Protein AF-A0A7S0LJZ8-F1 (afdb_monomer_lite)

Organism: NCBI:txid221442

Structure (mmCIF, N/CA/C/O backbone):
data_AF-A0A7S0LJZ8-F1
#
_entry.id   AF-A0A7S0LJZ8-F1
#
loop_
_atom_site.group_PDB
_atom_site.id
_atom_site.type_symbol
_atom_site.label_atom_id
_atom_site.label_alt_id
_atom_site.label_comp_id
_atom_site.label_asym_id
_atom_site.label_entity_id
_atom_site.label_seq_id
_atom_site.pdbx_PDB_ins_code
_atom_site.Cartn_x
_atom_site.Cartn_y
_atom_site.Cartn_z
_atom_site.occupancy
_atom_site.B_iso_or_equiv
_atom_site.auth_seq_id
_atom_site.auth_comp_id
_atom_site.auth_asym_id
_atom_site.auth_atom_id
_atom_site.pdbx_PDB_model_num
ATOM 1 N N . TRP A 1 1 ? -7.133 2.078 17.926 1.00 77.56 1 TRP A N 1
ATOM 2 C CA . TRP A 1 1 ? -5.733 1.772 17.576 1.00 77.56 1 TRP A CA 1
ATOM 3 C C . TRP A 1 1 ? -4.779 2.933 17.850 1.00 77.56 1 TRP A C 1
ATOM 5 O O . TRP A 1 1 ? -4.958 4.053 17.357 1.00 77.56 1 TRP A O 1
ATOM 15 N N . THR A 1 2 ? -3.745 2.650 18.635 1.00 93.62 2 THR A N 1
ATOM 16 C CA . THR A 1 2 ? -2.504 3.423 18.773 1.00 93.62 2 THR A CA 1
ATOM 17 C C . THR A 1 2 ? -1.613 3.258 17.534 1.00 93.62 2 THR A C 1
ATOM 19 O O . THR A 1 2 ? -1.858 2.404 16.684 1.00 93.62 2 THR A O 1
ATOM 22 N N . ILE A 1 3 ? -0.564 4.081 17.399 1.00 93.81 3 ILE A N 1
ATOM 23 C CA . ILE A 1 3 ? 0.386 3.974 16.273 1.00 93.81 3 ILE A CA 1
ATOM 24 C C . ILE A 1 3 ? 1.083 2.606 16.267 1.00 93.81 3 ILE A C 1
ATOM 26 O O . ILE A 1 3 ? 1.281 2.034 15.197 1.00 93.81 3 ILE A O 1
ATOM 30 N N . SER A 1 4 ? 1.440 2.084 17.441 1.00 93.44 4 SER A N 1
ATOM 31 C CA . SER A 1 4 ? 2.123 0.795 17.581 1.00 93.44 4 SER A CA 1
ATOM 32 C C . SER A 1 4 ? 1.240 -0.365 17.124 1.00 93.44 4 SER A C 1
ATOM 34 O O . SER A 1 4 ? 1.685 -1.176 16.318 1.00 93.44 4 SER A O 1
ATOM 36 N N . GLU A 1 5 ? -0.030 -0.385 17.536 1.00 92.44 5 GLU A N 1
ATOM 37 C CA . GLU A 1 5 ? -0.999 -1.398 17.088 1.00 92.44 5 GLU A CA 1
ATOM 38 C C . GLU A 1 5 ? -1.221 -1.351 15.571 1.00 92.44 5 GLU A C 1
ATOM 40 O O . GLU A 1 5 ? -1.231 -2.387 14.913 1.00 92.44 5 GLU A O 1
ATOM 45 N N . LEU A 1 6 ? -1.338 -0.152 14.983 1.00 94.12 6 LEU A N 1
ATOM 46 C CA . LEU A 1 6 ? -1.473 -0.013 13.527 1.00 94.12 6 LEU A CA 1
ATOM 47 C C . LEU A 1 6 ? -0.252 -0.572 12.793 1.00 94.12 6 LEU A C 1
ATOM 49 O O . LEU A 1 6 ? -0.395 -1.212 11.756 1.00 94.12 6 LEU A O 1
ATOM 53 N N . LYS A 1 7 ? 0.954 -0.332 13.317 1.00 94.94 7 LYS A N 1
ATOM 54 C CA . LYS A 1 7 ? 2.184 -0.869 12.727 1.00 94.94 7 LYS A CA 1
ATOM 55 C C . LYS A 1 7 ? 2.250 -2.391 12.827 1.00 94.94 7 LYS A C 1
ATOM 57 O O . LYS A 1 7 ? 2.699 -2.993 11.859 1.00 94.94 7 LYS A O 1
ATOM 62 N N . HIS A 1 8 ? 1.795 -2.983 13.932 1.00 93.75 8 HIS A N 1
ATOM 63 C CA . HIS A 1 8 ? 1.726 -4.439 14.092 1.00 93.75 8 HIS A CA 1
ATOM 64 C C . HIS A 1 8 ? 0.756 -5.060 13.083 1.00 93.75 8 HIS A C 1
ATOM 66 O O . HIS A 1 8 ? 1.124 -5.955 12.330 1.00 93.75 8 HIS A O 1
ATOM 72 N N . LEU A 1 9 ? -0.445 -4.488 12.958 1.00 93.56 9 LEU A N 1
ATOM 73 C CA . LEU A 1 9 ? -1.444 -4.964 12.002 1.00 93.56 9 LEU A CA 1
ATOM 74 C C . LEU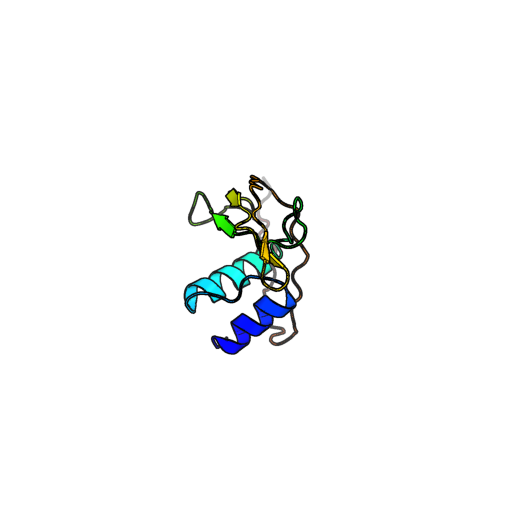 A 1 9 ? -0.945 -4.874 10.548 1.00 93.56 9 LEU A C 1
ATOM 76 O O . LEU A 1 9 ? -1.165 -5.780 9.744 1.00 93.56 9 LEU A O 1
ATOM 80 N N . LEU A 1 10 ? -0.250 -3.784 10.206 1.00 94.56 10 LEU A N 1
ATOM 81 C CA . LEU A 1 10 ? 0.379 -3.624 8.893 1.00 94.56 10 LEU A CA 1
ATOM 82 C C . LEU A 1 10 ? 1.533 -4.613 8.685 1.00 94.56 10 LEU A C 1
ATOM 84 O O . LEU A 1 10 ? 1.725 -5.068 7.564 1.00 94.56 10 LEU A O 1
ATOM 88 N N . GLU A 1 11 ? 2.292 -4.951 9.728 1.00 94.44 11 GLU A N 1
ATOM 89 C CA . GLU A 1 11 ? 3.372 -5.940 9.666 1.00 94.44 11 GLU A CA 1
ATOM 90 C C . GLU A 1 11 ? 2.856 -7.346 9.370 1.00 94.44 11 GLU A C 1
ATOM 92 O O . GLU A 1 11 ? 3.354 -7.983 8.444 1.00 94.44 11 GLU A O 1
ATOM 97 N N . ALA A 1 12 ? 1.820 -7.787 10.087 1.00 93.81 12 ALA A N 1
ATOM 98 C CA . ALA A 1 12 ? 1.189 -9.093 9.892 1.00 93.81 12 ALA A CA 1
ATOM 99 C C . ALA A 1 12 ? 0.663 -9.289 8.455 1.00 93.81 12 ALA A C 1
ATOM 101 O O . ALA A 1 12 ? 0.631 -10.404 7.928 1.00 93.81 12 ALA A O 1
ATOM 102 N N . ASN A 1 13 ? 0.302 -8.181 7.801 1.00 94.38 13 ASN A N 1
ATOM 103 C CA . ASN A 1 13 ? -0.175 -8.124 6.421 1.00 94.38 13 ASN A CA 1
ATOM 104 C C . ASN A 1 13 ? 0.916 -7.742 5.408 1.00 94.38 13 ASN A C 1
ATOM 106 O O . ASN A 1 13 ? 0.613 -7.418 4.263 1.00 94.38 13 ASN A O 1
ATOM 110 N N . ASP A 1 14 ? 2.182 -7.734 5.821 1.00 94.06 14 ASP A N 1
ATOM 111 C CA . ASP A 1 14 ? 3.347 -7.387 5.008 1.00 94.06 14 ASP A CA 1
ATOM 112 C C . ASP A 1 14 ? 3.272 -6.010 4.310 1.00 94.06 14 ASP A C 1
ATOM 114 O O . ASP A 1 14 ? 3.925 -5.729 3.304 1.00 94.06 14 ASP A O 1
ATOM 118 N N . GLN A 1 15 ? 2.538 -5.074 4.901 1.00 94.69 15 GLN A N 1
ATOM 119 C CA . GLN A 1 15 ? 2.352 -3.724 4.384 1.00 94.69 15 GLN A CA 1
ATOM 120 C C . GLN A 1 15 ? 3.465 -2.759 4.832 1.00 94.69 15 GLN A C 1
ATOM 122 O O . GLN A 1 15 ? 4.358 -3.076 5.625 1.00 94.69 15 GLN A O 1
ATOM 127 N N . LEU A 1 16 ? 3.437 -1.538 4.290 1.00 93.38 16 LEU A N 1
ATOM 128 C CA . LEU A 1 16 ? 4.341 -0.450 4.675 1.00 93.38 16 LEU A CA 1
ATOM 129 C C . LEU A 1 16 ? 3.934 0.160 6.029 1.00 93.38 16 LEU A C 1
ATOM 131 O O . LEU A 1 16 ? 2.832 0.690 6.174 1.00 93.38 16 LEU A O 1
ATOM 135 N N . LYS A 1 17 ? 4.873 0.197 6.983 1.00 94.19 17 LYS A N 1
ATOM 136 C CA . LYS A 1 17 ? 4.677 0.703 8.362 1.00 94.19 17 LYS A CA 1
ATOM 137 C C . LYS A 1 17 ? 5.092 2.170 8.574 1.00 94.19 17 LYS A C 1
ATOM 139 O O . LYS A 1 17 ? 5.007 2.688 9.687 1.00 94.19 17 LYS A O 1
ATOM 144 N N . GLY A 1 18 ? 5.606 2.830 7.533 1.00 91.00 18 GLY A N 1
ATOM 145 C CA . GLY A 1 18 ? 6.098 4.212 7.598 1.00 91.00 18 GLY A CA 1
ATOM 146 C C . GLY A 1 18 ? 5.009 5.251 7.319 1.00 91.00 18 GLY A C 1
ATOM 147 O O . GLY A 1 18 ? 4.169 5.034 6.446 1.00 91.00 18 GLY A O 1
ATOM 148 N N . GLY A 1 19 ? 5.04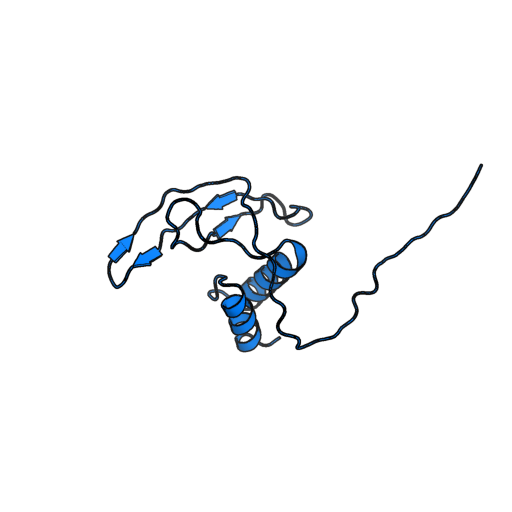6 6.388 8.013 1.00 92.12 19 GLY A N 1
ATOM 149 C CA . GLY A 1 19 ? 4.113 7.505 7.825 1.00 92.12 19 GLY A CA 1
ATOM 150 C C . GLY A 1 19 ? 3.541 8.040 9.139 1.00 92.12 19 GLY A C 1
ATOM 151 O O . GLY A 1 19 ? 3.906 7.589 10.225 1.00 92.12 19 GLY A O 1
ATOM 152 N N . THR A 1 20 ? 2.636 9.012 9.030 1.00 95.38 20 THR A N 1
ATOM 153 C CA . THR A 1 20 ? 1.883 9.569 10.161 1.00 95.38 20 THR A CA 1
ATOM 154 C C . THR A 1 20 ? 0.696 8.668 10.522 1.00 95.38 20 THR A C 1
ATOM 156 O O . THR A 1 20 ? 0.268 7.834 9.724 1.00 95.38 20 THR A O 1
ATOM 159 N N . LYS A 1 21 ? 0.115 8.844 11.716 1.00 94.06 21 LYS A N 1
ATOM 160 C CA . LYS A 1 21 ? -1.071 8.086 12.157 1.00 94.06 21 LYS A CA 1
ATOM 161 C C . LYS A 1 21 ? -2.205 8.017 11.111 1.00 94.06 21 LYS A C 1
ATOM 163 O O . LYS A 1 21 ? -2.649 6.901 10.856 1.00 94.06 21 LYS A O 1
ATOM 168 N N . PRO A 1 22 ? -2.661 9.119 10.473 1.00 94.81 22 PRO A N 1
ATOM 169 C CA . PRO A 1 22 ? -3.728 9.035 9.469 1.00 94.81 22 PRO A CA 1
ATOM 170 C C . PRO A 1 22 ? -3.341 8.185 8.252 1.00 94.81 22 PRO A C 1
ATOM 172 O O . PRO A 1 22 ? -4.180 7.455 7.738 1.00 94.81 22 PRO A O 1
ATOM 175 N N . VAL A 1 23 ? -2.069 8.201 7.835 1.00 93.19 23 VAL A N 1
ATOM 176 C CA . VAL A 1 23 ? -1.580 7.351 6.734 1.00 93.19 23 VAL A CA 1
ATOM 177 C C . VAL A 1 23 ? -1.650 5.873 7.111 1.00 93.19 23 VAL A C 1
ATOM 179 O O . VAL A 1 23 ? -2.065 5.050 6.299 1.00 93.19 23 VAL A O 1
ATOM 182 N N . LEU A 1 24 ? -1.269 5.525 8.343 1.00 94.81 24 LEU A N 1
ATOM 183 C CA . LEU A 1 24 ? -1.349 4.145 8.826 1.00 94.81 24 LEU A CA 1
ATOM 184 C C . LEU A 1 24 ? -2.804 3.668 8.916 1.00 94.81 24 LEU A C 1
ATOM 186 O O . LEU A 1 24 ? -3.108 2.574 8.456 1.00 94.81 24 LEU A O 1
ATOM 190 N N . VAL A 1 25 ? -3.706 4.507 9.441 1.00 94.88 25 VAL A N 1
ATOM 191 C CA . VAL A 1 25 ? -5.147 4.204 9.494 1.00 94.88 25 VAL A CA 1
ATOM 192 C C . VAL A 1 25 ? -5.711 3.979 8.091 1.00 94.88 25 VAL A C 1
ATOM 194 O O . VAL A 1 25 ? -6.383 2.976 7.875 1.00 94.88 25 VAL A O 1
ATOM 197 N N . ALA A 1 26 ? -5.401 4.860 7.135 1.00 92.44 26 ALA A N 1
ATOM 198 C CA . ALA A 1 26 ? -5.873 4.733 5.758 1.00 92.44 26 ALA A CA 1
ATOM 199 C C . ALA A 1 26 ? -5.408 3.422 5.104 1.00 92.44 26 ALA A C 1
ATOM 201 O O . ALA A 1 26 ? -6.199 2.760 4.444 1.00 92.44 26 ALA A O 1
ATOM 202 N N . ARG A 1 27 ? -4.157 3.000 5.338 1.00 93.75 27 ARG A N 1
ATOM 203 C CA . ARG A 1 27 ? -3.647 1.711 4.836 1.00 93.75 27 ARG A CA 1
ATOM 204 C C . ARG A 1 27 ? -4.346 0.511 5.461 1.00 93.75 27 ARG A C 1
ATOM 206 O O . ARG A 1 27 ? -4.671 -0.428 4.748 1.00 93.75 27 ARG A O 1
ATOM 213 N N . CYS A 1 28 ? -4.581 0.532 6.772 1.00 94.06 28 CYS A N 1
ATOM 214 C CA . CYS A 1 28 ? -5.322 -0.542 7.431 1.00 94.06 28 CYS A CA 1
ATOM 215 C C . CYS A 1 28 ? -6.765 -0.621 6.920 1.00 94.06 28 CYS A C 1
ATOM 217 O O . CYS A 1 28 ? -7.274 -1.715 6.711 1.00 94.06 28 CYS A O 1
ATOM 219 N N . ALA A 1 29 ? -7.421 0.525 6.718 1.00 92.62 29 ALA A N 1
ATOM 220 C CA . ALA A 1 29 ? -8.777 0.578 6.180 1.00 92.62 29 ALA A CA 1
ATOM 221 C C . ALA A 1 29 ? -8.832 0.051 4.739 1.00 92.62 29 ALA A C 1
ATOM 223 O O . ALA A 1 29 ? -9.670 -0.788 4.428 1.00 92.62 29 ALA A O 1
ATOM 224 N N . ASP A 1 30 ? -7.898 0.481 3.889 1.00 92.31 30 ASP A N 1
ATOM 225 C CA . ASP A 1 30 ? -7.759 -0.007 2.515 1.00 92.31 30 ASP A CA 1
ATOM 226 C C . ASP A 1 30 ? -7.557 -1.525 2.465 1.00 92.31 30 ASP A C 1
ATOM 228 O O . ASP A 1 30 ? -8.258 -2.229 1.741 1.00 92.31 30 ASP A O 1
ATOM 232 N N . GLY A 1 31 ? -6.649 -2.031 3.301 1.00 93.00 31 GLY A N 1
ATOM 233 C CA . GLY A 1 31 ? -6.367 -3.452 3.419 1.00 93.00 31 GLY A CA 1
ATOM 234 C C . GLY A 1 31 ? -7.566 -4.272 3.887 1.00 93.00 31 GLY A C 1
ATOM 235 O O . GLY A 1 31 ? -7.850 -5.320 3.320 1.00 93.00 31 GLY A O 1
ATOM 236 N N . LYS A 1 32 ? -8.319 -3.775 4.873 1.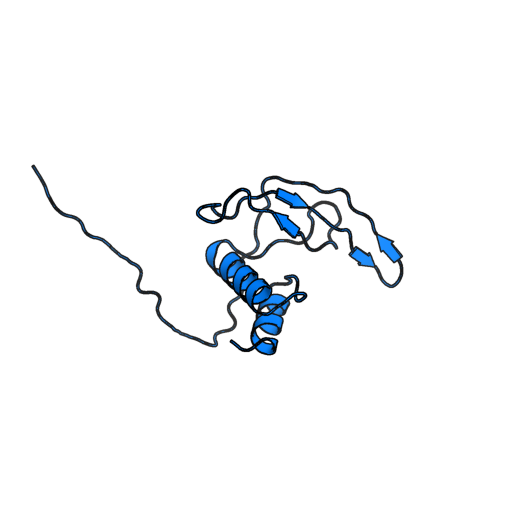00 92.44 32 LYS A N 1
ATOM 237 C CA . LYS A 1 32 ? -9.537 -4.439 5.361 1.00 92.44 32 LYS A CA 1
ATOM 238 C C . LYS A 1 32 ? -10.663 -4.475 4.326 1.00 92.44 32 LYS A C 1
ATOM 240 O O . LYS A 1 32 ? -11.422 -5.434 4.314 1.00 92.44 32 LYS A O 1
ATOM 245 N N . LEU A 1 33 ? -10.789 -3.440 3.494 1.00 91.25 33 LEU A N 1
ATOM 246 C CA . LEU A 1 33 ? -11.860 -3.336 2.498 1.00 91.25 33 LEU A CA 1
ATOM 247 C C . LEU A 1 33 ? -11.550 -4.098 1.206 1.00 91.25 33 LEU A C 1
ATOM 249 O O . LEU A 1 33 ? -12.453 -4.678 0.613 1.00 91.25 33 LEU A O 1
ATOM 253 N N . TYR A 1 34 ? -10.294 -4.075 0.757 1.00 91.88 34 TYR A N 1
ATOM 254 C CA . TYR A 1 34 ? -9.914 -4.567 -0.572 1.00 91.88 34 TYR A CA 1
ATOM 255 C C . TYR A 1 34 ? -8.845 -5.664 -0.551 1.00 91.88 34 TYR A C 1
ATOM 257 O O . TYR A 1 34 ? -8.510 -6.202 -1.603 1.00 91.88 34 TYR A O 1
ATOM 265 N N . GLY A 1 35 ? -8.285 -5.987 0.613 1.00 93.88 35 GLY A N 1
ATOM 266 C CA . GLY A 1 35 ? -7.134 -6.875 0.754 1.00 93.88 35 GLY A CA 1
ATOM 267 C C . GLY A 1 35 ? -5.795 -6.130 0.768 1.00 93.88 35 GLY A C 1
ATOM 268 O O . GLY A 1 35 ? -5.678 -4.968 0.358 1.00 93.88 35 GLY A O 1
ATOM 269 N N . GLY A 1 36 ? -4.762 -6.822 1.246 1.00 94.12 36 GLY A N 1
ATOM 270 C CA . GLY A 1 36 ? -3.396 -6.311 1.336 1.00 94.12 36 GLY A CA 1
ATOM 271 C C . GLY A 1 36 ? -2.735 -6.157 -0.034 1.00 94.12 36 GLY A C 1
ATOM 272 O O . GLY A 1 36 ? -2.990 -6.925 -0.963 1.00 94.12 36 GLY A O 1
ATOM 273 N N . LEU A 1 37 ? -1.856 -5.163 -0.169 1.00 94.75 37 LEU A N 1
ATOM 274 C CA . LEU A 1 37 ? -1.035 -5.040 -1.370 1.00 94.75 37 LEU A CA 1
ATOM 275 C C . LEU A 1 37 ? -0.031 -6.198 -1.415 1.00 94.75 37 LEU A C 1
ATOM 277 O O . LEU A 1 37 ? 0.669 -6.405 -0.418 1.00 94.75 37 LEU A O 1
ATOM 281 N N . PRO A 1 38 ? 0.082 -6.920 -2.542 1.00 94.88 38 PRO A N 1
ATOM 282 C CA . PRO A 1 38 ? 1.055 -7.989 -2.664 1.00 94.88 38 PRO A CA 1
ATOM 283 C C . PRO A 1 38 ? 2.472 -7.409 -2.726 1.00 94.88 38 PRO A C 1
ATOM 285 O O . PRO A 1 38 ? 2.691 -6.213 -2.974 1.00 94.88 38 PRO A O 1
ATOM 288 N N . ARG A 1 39 ? 3.462 -8.291 -2.583 1.00 94.94 39 ARG A N 1
ATOM 289 C CA . ARG A 1 39 ? 4.816 -7.990 -3.048 1.00 94.94 39 ARG A CA 1
ATOM 290 C C . ARG A 1 39 ? 4.807 -7.717 -4.547 1.00 94.94 39 ARG A C 1
ATOM 292 O O . ARG A 1 39 ? 3.929 -8.169 -5.279 1.00 94.94 39 ARG A O 1
ATOM 299 N N . CYS A 1 40 ? 5.793 -6.953 -5.003 1.00 94.62 40 CYS A N 1
ATOM 300 C CA . CYS A 1 40 ? 5.927 -6.638 -6.413 1.00 94.62 40 CYS A CA 1
ATOM 301 C C . CYS A 1 40 ? 6.004 -7.937 -7.236 1.00 94.62 40 CYS A C 1
ATOM 303 O O . CYS A 1 40 ? 6.934 -8.713 -7.024 1.00 94.62 40 CYS A O 1
ATOM 305 N N . PRO A 1 41 ? 5.097 -8.160 -8.202 1.00 93.38 41 PRO A N 1
ATOM 306 C CA . PRO A 1 41 ? 5.092 -9.386 -9.001 1.00 93.38 41 PRO A CA 1
ATOM 307 C C . PRO A 1 41 ? 6.311 -9.493 -9.930 1.00 93.38 41 PRO A C 1
ATOM 309 O O . PRO A 1 41 ? 6.611 -10.573 -10.421 1.00 93.38 41 PRO A O 1
ATOM 312 N N . GLN A 1 42 ? 7.018 -8.382 -10.168 1.00 93.56 42 GLN A N 1
ATOM 313 C CA . GLN A 1 42 ? 8.203 -8.346 -11.021 1.00 93.56 42 GLN A CA 1
ATOM 314 C C . GLN A 1 42 ? 9.498 -8.664 -10.264 1.00 93.56 42 GLN A C 1
ATOM 316 O O . GLN A 1 42 ? 10.323 -9.404 -10.782 1.00 93.56 42 GLN A O 1
ATOM 321 N N . CYS A 1 43 ? 9.710 -8.088 -9.072 1.00 93.12 43 CYS A N 1
ATOM 322 C CA . CYS A 1 43 ? 10.960 -8.288 -8.323 1.00 93.12 43 CYS A CA 1
ATOM 323 C C . CYS A 1 43 ? 10.821 -9.149 -7.063 1.00 93.12 43 CYS A C 1
ATOM 325 O O . CYS A 1 43 ? 11.829 -9.458 -6.444 1.00 93.12 43 CYS A O 1
ATOM 327 N N . GLY A 1 44 ? 9.606 -9.487 -6.624 1.00 91.81 44 GLY A N 1
ATOM 328 C CA . GLY A 1 44 ? 9.346 -10.282 -5.415 1.00 91.81 44 GLY A CA 1
ATOM 329 C C . GLY A 1 44 ? 9.646 -9.573 -4.085 1.00 91.81 44 GLY A C 1
ATOM 330 O O . GLY A 1 44 ? 9.004 -9.867 -3.082 1.00 91.81 44 GLY A O 1
ATOM 331 N N . GLY A 1 45 ? 10.562 -8.600 -4.063 1.00 90.62 45 GLY A N 1
ATOM 332 C CA . GLY A 1 45 ? 10.982 -7.906 -2.844 1.00 90.62 45 GLY A CA 1
ATOM 333 C C . GLY A 1 45 ? 10.240 -6.597 -2.563 1.00 90.62 45 GLY A C 1
ATOM 334 O O . GLY A 1 45 ? 9.891 -6.303 -1.423 1.00 90.62 45 GLY A O 1
ATOM 335 N N . GLY A 1 46 ? 9.947 -5.784 -3.576 1.00 93.00 46 GLY A N 1
ATOM 336 C CA . GLY A 1 46 ? 9.396 -4.438 -3.371 1.00 93.00 46 GLY A CA 1
ATOM 337 C C . GLY A 1 46 ? 7.986 -4.419 -2.777 1.00 93.00 46 GLY A C 1
ATOM 338 O O . GLY A 1 46 ? 7.100 -5.129 -3.250 1.00 93.00 46 GLY A O 1
ATOM 339 N N . LYS A 1 47 ? 7.746 -3.554 -1.781 1.00 94.94 47 LYS A N 1
ATOM 340 C CA . LYS A 1 47 ? 6.390 -3.252 -1.290 1.00 94.94 47 LYS A CA 1
ATOM 341 C C . LYS A 1 47 ? 5.756 -2.182 -2.169 1.00 94.94 47 LYS A C 1
ATOM 343 O O . LYS A 1 47 ? 6.280 -1.070 -2.269 1.00 94.94 47 LYS A O 1
ATOM 348 N N . LEU A 1 48 ? 4.642 -2.521 -2.812 1.00 94.75 48 LEU A N 1
ATOM 349 C CA . LEU A 1 48 ? 3.980 -1.629 -3.757 1.00 94.75 48 LEU A CA 1
ATOM 350 C C . LEU A 1 48 ? 3.443 -0.374 -3.061 1.00 94.75 48 LEU A C 1
ATOM 352 O O . LEU A 1 48 ? 2.914 -0.418 -1.951 1.00 94.75 48 LEU A O 1
ATOM 356 N N . LYS A 1 49 ? 3.570 0.763 -3.744 1.00 93.56 49 LYS A N 1
ATOM 357 C CA . LYS A 1 49 ? 2.898 2.012 -3.389 1.00 93.56 49 LYS A CA 1
ATOM 358 C C . LYS A 1 49 ? 1.747 2.218 -4.356 1.00 93.56 49 LYS A C 1
ATOM 360 O O . LYS A 1 49 ? 1.944 2.106 -5.561 1.00 93.56 49 LYS A O 1
ATOM 365 N N . VAL A 1 50 ? 0.574 2.539 -3.829 1.00 92.75 50 VAL A N 1
ATOM 366 C CA . VAL A 1 50 ? -0.619 2.817 -4.627 1.00 92.75 50 VAL A CA 1
ATOM 367 C C . VAL A 1 50 ? -0.934 4.308 -4.610 1.00 92.75 50 VAL A C 1
ATOM 369 O O . VAL A 1 50 ? -0.825 4.963 -3.573 1.00 92.75 50 VAL A O 1
ATOM 372 N N . THR A 1 51 ? -1.296 4.845 -5.770 1.00 91.56 51 THR A N 1
ATOM 373 C CA . THR A 1 51 ? -1.865 6.187 -5.924 1.00 91.56 51 THR A CA 1
ATOM 374 C C . THR A 1 51 ? -3.281 6.051 -6.465 1.00 91.56 51 THR A C 1
ATOM 376 O O . THR A 1 51 ? -3.491 5.474 -7.532 1.00 91.56 51 THR A O 1
ATOM 379 N N . TYR A 1 52 ? -4.257 6.565 -5.720 1.00 89.50 52 TYR A N 1
ATOM 380 C CA . TYR A 1 52 ? -5.665 6.518 -6.104 1.00 89.50 52 TYR A CA 1
ATOM 381 C C . TYR A 1 52 ? -6.058 7.785 -6.868 1.00 89.50 52 TYR A C 1
ATOM 383 O O . TYR A 1 52 ? -5.854 8.897 -6.383 1.00 89.50 52 TYR A O 1
ATOM 391 N N . HIS A 1 53 ? -6.644 7.624 -8.057 1.00 78.56 53 HIS A N 1
ATOM 392 C CA . HIS A 1 53 ? -7.234 8.722 -8.829 1.00 78.56 53 HIS A CA 1
ATOM 393 C C . HIS A 1 53 ? -8.660 9.002 -8.326 1.00 78.56 53 HIS A C 1
ATOM 395 O O . HIS A 1 53 ? -9.636 8.748 -9.021 1.00 78.56 53 HIS A O 1
ATOM 401 N N . GLY A 1 54 ? -8.784 9.457 -7.079 1.00 75.50 54 GLY A N 1
ATOM 402 C CA . GLY A 1 54 ? -10.070 9.762 -6.444 1.00 75.50 54 GLY A CA 1
ATOM 403 C C . GLY A 1 54 ? -10.059 9.491 -4.941 1.00 75.50 54 GLY A C 1
ATOM 404 O O . GLY A 1 54 ? -9.370 8.588 -4.473 1.00 75.50 54 GLY A O 1
ATOM 405 N N . ALA A 1 55 ? -10.812 10.290 -4.179 1.00 66.19 55 ALA A N 1
ATOM 406 C CA . ALA A 1 55 ? -10.879 10.175 -2.719 1.00 66.19 55 ALA A CA 1
ATOM 407 C C . ALA A 1 55 ? -11.784 9.025 -2.233 1.00 66.19 55 ALA A C 1
ATOM 409 O O . ALA A 1 55 ? -11.645 8.575 -1.098 1.00 66.19 55 ALA A O 1
ATOM 410 N N . SER A 1 56 ? -12.706 8.544 -3.070 1.00 69.19 56 SER A N 1
ATOM 411 C CA . SER A 1 56 ? -13.697 7.521 -2.725 1.00 69.19 56 SER A CA 1
ATOM 412 C C . SER A 1 56 ? -14.021 6.633 -3.932 1.00 69.19 56 SER A C 1
ATOM 414 O O . SER A 1 56 ? -13.899 7.058 -5.078 1.00 69.19 56 SER A O 1
ATOM 416 N N . GLY A 1 57 ? -14.409 5.378 -3.673 1.00 74.69 57 GLY A N 1
ATOM 417 C CA . GLY A 1 57 ? -14.938 4.472 -4.703 1.00 74.69 57 GLY A CA 1
ATOM 418 C C . GLY A 1 57 ? -13.911 3.840 -5.650 1.00 74.69 57 GLY A C 1
ATOM 419 O O . GLY A 1 57 ? -14.289 3.363 -6.713 1.00 74.69 57 GLY A O 1
ATOM 420 N N . HIS A 1 58 ? -12.624 3.799 -5.291 1.00 83.81 58 HIS A N 1
ATOM 421 C CA . HIS A 1 58 ? -11.588 3.226 -6.163 1.00 83.81 58 HIS A CA 1
ATOM 422 C C . HIS A 1 58 ? -11.646 1.687 -6.288 1.00 83.81 58 HIS A C 1
ATOM 424 O O . HIS A 1 58 ? -10.945 1.117 -7.122 1.00 83.81 58 HIS A O 1
ATOM 430 N N . GLY A 1 59 ? -12.454 0.991 -5.475 1.00 85.44 59 GLY A N 1
ATOM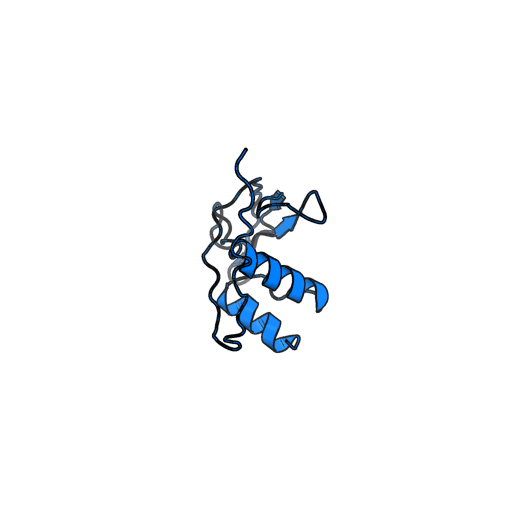 431 C CA . GLY A 1 59 ? -12.701 -0.453 -5.617 1.00 85.44 59 GLY A CA 1
ATOM 432 C C . GLY A 1 59 ? -11.435 -1.313 -5.532 1.00 85.44 59 GLY A C 1
ATOM 433 O O . GLY A 1 59 ? -11.321 -2.314 -6.230 1.00 85.44 59 GLY A O 1
ATOM 434 N N . GLY A 1 60 ? -10.437 -0.870 -4.761 1.00 85.12 60 GLY A N 1
ATOM 435 C CA . GLY A 1 60 ? -9.134 -1.531 -4.666 1.00 85.12 60 GLY A CA 1
ATOM 436 C C . GLY A 1 60 ? -8.190 -1.308 -5.856 1.00 85.12 60 GLY A C 1
ATOM 437 O O . GLY A 1 60 ? -7.050 -1.766 -5.789 1.00 85.12 60 GLY A O 1
ATOM 438 N N . ARG A 1 61 ? -8.596 -0.569 -6.896 1.00 87.56 61 ARG A N 1
ATOM 439 C CA . ARG A 1 61 ? -7.796 -0.286 -8.101 1.00 87.56 61 ARG A CA 1
ATOM 440 C C . ARG A 1 61 ? -7.094 1.062 -8.008 1.00 87.56 61 ARG A C 1
ATOM 442 O O . ARG A 1 61 ? -7.600 1.997 -7.393 1.00 87.56 61 ARG A O 1
ATOM 449 N N . GLY A 1 62 ? -5.925 1.182 -8.623 1.00 90.75 62 GLY A N 1
ATOM 450 C CA . GLY A 1 62 ? -5.127 2.402 -8.577 1.00 90.75 62 GLY A CA 1
ATOM 451 C C . GLY A 1 62 ? -3.830 2.258 -9.355 1.00 90.75 62 GLY A C 1
ATOM 452 O O . GLY A 1 62 ? -3.562 1.228 -9.961 1.00 90.75 62 GLY A O 1
ATOM 453 N N . TRP A 1 63 ? -3.002 3.296 -9.335 1.00 92.94 63 TRP A N 1
ATOM 454 C CA . TRP A 1 63 ? -1.665 3.224 -9.912 1.00 92.94 63 TRP A CA 1
ATOM 455 C C . TRP A 1 63 ? -0.700 2.618 -8.902 1.00 92.94 63 TRP A C 1
ATOM 457 O O . TRP A 1 63 ? -0.290 3.278 -7.944 1.00 92.94 63 TRP A O 1
ATOM 467 N N . PHE A 1 64 ? -0.349 1.355 -9.114 1.00 94.44 64 PHE A N 1
ATOM 468 C CA . PHE A 1 64 ? 0.617 0.621 -8.310 1.00 94.44 64 PHE A CA 1
ATOM 469 C C . PHE A 1 64 ? 2.012 0.816 -8.882 1.00 94.44 64 PHE A C 1
ATOM 471 O O . PHE A 1 64 ? 2.248 0.573 -10.061 1.00 94.44 64 PHE A O 1
ATOM 478 N N . ARG A 1 65 ? 2.957 1.216 -8.036 1.00 95.94 65 ARG A N 1
ATOM 479 C CA . ARG A 1 65 ? 4.363 1.388 -8.398 1.00 95.94 65 ARG A CA 1
ATOM 480 C C . ARG A 1 65 ? 5.257 0.682 -7.396 1.00 95.94 65 ARG A C 1
ATOM 482 O O . ARG A 1 65 ? 5.096 0.846 -6.185 1.00 95.94 65 ARG A O 1
ATOM 489 N N . CYS A 1 66 ? 6.249 -0.043 -7.900 1.00 96.38 66 CYS A N 1
ATOM 490 C CA . CYS A 1 66 ? 7.332 -0.555 -7.075 1.00 96.38 66 CYS A CA 1
ATOM 491 C C . CYS A 1 66 ? 8.403 0.532 -6.865 1.00 96.38 66 CYS A C 1
ATOM 493 O O . CYS A 1 66 ? 8.895 1.093 -7.842 1.00 96.38 66 CYS A O 1
ATOM 495 N N . PRO A 1 67 ? 8.777 0.863 -5.617 1.00 94.19 67 PRO A N 1
ATOM 496 C CA . PRO A 1 67 ? 9.877 1.781 -5.334 1.00 94.19 67 PRO A CA 1
ATOM 497 C C . PRO A 1 67 ? 11.251 1.086 -5.280 1.00 94.19 67 PRO A C 1
ATOM 499 O O . PRO A 1 67 ? 12.201 1.718 -4.831 1.00 94.19 67 PRO A O 1
ATOM 502 N N . GLY A 1 68 ? 11.361 -0.190 -5.662 1.00 94.25 68 GLY A N 1
ATOM 503 C CA . GLY A 1 68 ? 12.530 -1.025 -5.365 1.00 94.25 68 GLY A CA 1
ATOM 504 C C . GLY A 1 68 ? 12.526 -1.556 -3.928 1.00 94.25 68 GLY A C 1
ATOM 505 O O . GLY A 1 68 ? 11.570 -1.345 -3.172 1.00 94.25 68 GLY A O 1
ATOM 506 N N . TYR A 1 69 ? 13.582 -2.272 -3.562 1.00 94.75 69 TYR A N 1
ATOM 507 C CA . TYR A 1 69 ? 13.821 -2.762 -2.204 1.00 94.75 69 TYR A CA 1
ATOM 508 C C . TYR A 1 69 ? 15.325 -2.812 -1.920 1.00 94.75 69 TYR A C 1
ATOM 510 O O . TYR A 1 69 ? 16.127 -2.656 -2.835 1.00 94.75 69 TYR A O 1
ATOM 518 N N . TYR A 1 70 ? 15.689 -2.972 -0.651 1.00 93.25 70 TYR A N 1
ATOM 519 C CA . TYR A 1 70 ? 17.062 -3.280 -0.259 1.00 93.25 70 TYR A CA 1
ATOM 520 C C . TYR A 1 70 ? 17.165 -4.781 -0.024 1.00 93.25 70 TYR A C 1
ATOM 522 O O . TYR A 1 70 ? 16.334 -5.328 0.707 1.00 93.25 70 TYR A O 1
ATOM 530 N N . ASP A 1 71 ? 18.140 -5.405 -0.671 1.00 90.69 71 ASP A N 1
ATOM 531 C CA . ASP A 1 71 ? 18.561 -6.778 -0.421 1.00 90.69 71 ASP A CA 1
ATOM 532 C C . ASP A 1 71 ? 19.908 -6.705 0.294 1.00 90.69 71 ASP A C 1
ATOM 534 O O . ASP A 1 71 ? 20.870 -6.174 -0.262 1.00 90.69 71 ASP A O 1
ATOM 538 N N . ASP A 1 72 ? 19.937 -7.110 1.561 1.00 89.62 72 ASP A N 1
ATOM 539 C CA . ASP A 1 72 ? 21.026 -6.805 2.492 1.00 89.62 72 ASP A CA 1
ATOM 540 C C . ASP A 1 72 ? 21.371 -5.298 2.501 1.00 89.62 72 ASP A C 1
ATOM 542 O O . ASP A 1 72 ? 20.596 -4.482 3.008 1.00 89.62 72 ASP A O 1
ATOM 546 N N . ASP A 1 73 ? 22.497 -4.916 1.897 1.00 92.81 73 ASP A N 1
ATOM 547 C CA . ASP A 1 73 ? 22.975 -3.534 1.787 1.00 92.81 73 ASP A CA 1
ATOM 548 C C . ASP A 1 73 ? 22.928 -2.990 0.345 1.00 92.81 73 ASP A C 1
ATOM 550 O O . ASP A 1 73 ? 23.338 -1.854 0.085 1.00 92.81 73 ASP A O 1
ATOM 554 N N . GLU A 1 74 ? 22.404 -3.765 -0.610 1.00 94.75 74 GLU A N 1
ATOM 555 C CA . GLU A 1 74 ? 22.297 -3.374 -2.013 1.00 94.75 74 GLU A CA 1
ATOM 556 C C . GLU A 1 74 ? 20.874 -2.921 -2.360 1.00 94.75 74 GLU A C 1
ATOM 558 O O . GLU A 1 74 ? 19.878 -3.613 -2.135 1.00 94.75 74 GLU A O 1
ATOM 563 N N . TYR A 1 75 ? 20.758 -1.723 -2.937 1.00 94.25 75 TYR A N 1
ATOM 564 C CA . TYR A 1 75 ? 19.476 -1.239 -3.432 1.00 94.25 75 TYR A CA 1
ATOM 565 C C . TYR A 1 75 ? 19.163 -1.853 -4.796 1.00 94.25 75 TYR A C 1
ATOM 567 O O . TYR A 1 75 ? 19.765 -1.501 -5.814 1.00 94.25 75 TYR A O 1
ATOM 575 N N . VAL A 1 76 ? 18.138 -2.698 -4.829 1.00 94.19 76 VAL A N 1
ATOM 576 C CA . VAL A 1 76 ? 17.608 -3.287 -6.054 1.00 94.19 76 VAL A 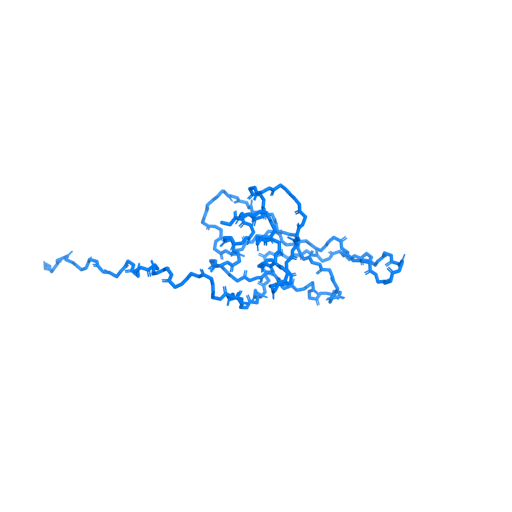CA 1
ATOM 577 C C . VAL A 1 76 ? 16.499 -2.391 -6.594 1.00 94.19 76 VAL A C 1
ATOM 579 O O . VAL A 1 76 ? 15.396 -2.287 -6.035 1.00 94.19 76 VAL A O 1
ATOM 582 N N . ASN A 1 77 ? 16.785 -1.727 -7.716 1.00 95.12 77 ASN A N 1
ATOM 583 C CA . ASN A 1 77 ? 15.785 -0.922 -8.406 1.00 95.12 77 ASN A CA 1
ATOM 584 C C . ASN A 1 77 ? 14.712 -1.818 -9.050 1.0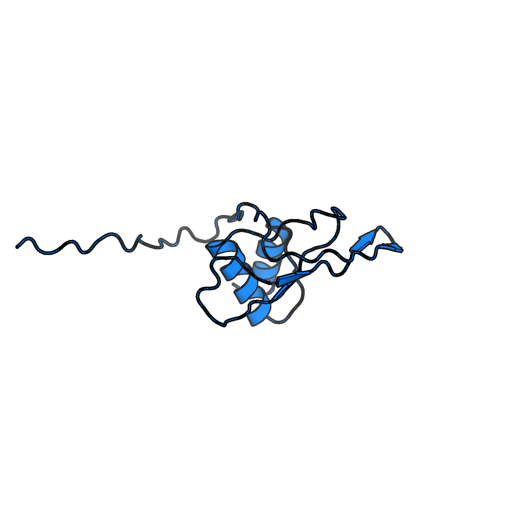0 95.12 77 ASN A C 1
ATOM 586 O O . ASN A 1 77 ? 14.963 -2.952 -9.452 1.00 95.12 77 ASN A O 1
ATOM 590 N N . CYS A 1 78 ? 13.488 -1.306 -9.154 1.00 95.50 78 CYS A N 1
ATOM 591 C CA . CYS A 1 78 ? 12.430 -1.974 -9.899 1.00 95.50 78 CYS A CA 1
ATOM 592 C C . CYS A 1 78 ? 11.511 -0.928 -10.526 1.00 95.50 78 CYS A C 1
ATOM 594 O O . CYS A 1 78 ? 11.096 0.020 -9.861 1.00 95.50 78 CYS A O 1
ATOM 596 N N . SER A 1 79 ? 11.189 -1.113 -11.808 1.00 94.38 79 SER A N 1
ATOM 597 C CA . SER A 1 79 ? 10.372 -0.178 -12.598 1.00 94.38 79 SER A CA 1
ATOM 598 C C . SER A 1 79 ? 8.938 -0.667 -12.811 1.00 94.38 79 SER A C 1
ATOM 600 O O . SER A 1 79 ? 8.255 -0.201 -13.718 1.00 94.38 79 SER A O 1
ATOM 602 N N . PHE A 1 80 ? 8.473 -1.616 -11.994 1.00 95.69 80 PHE A N 1
ATOM 603 C CA . PHE A 1 80 ? 7.113 -2.133 -12.107 1.00 95.69 80 PHE A CA 1
ATOM 604 C C . PHE A 1 80 ? 6.076 -1.028 -11.883 1.00 95.69 80 PHE A C 1
ATOM 606 O O . PHE A 1 80 ? 6.094 -0.332 -10.856 1.00 95.69 80 PHE A O 1
ATOM 613 N N . VAL A 1 81 ? 5.144 -0.935 -12.829 1.00 94.62 81 VAL A N 1
ATOM 614 C CA . VAL A 1 81 ? 3.942 -0.110 -12.761 1.00 94.62 81 VAL A CA 1
ATOM 615 C C . VAL A 1 81 ? 2.759 -0.953 -13.230 1.00 94.62 81 VAL A C 1
ATOM 617 O O . VAL A 1 81 ? 2.858 -1.645 -14.241 1.00 94.62 81 VAL A O 1
ATOM 620 N N . GLY A 1 82 ? 1.646 -0.892 -12.506 1.00 92.44 82 GLY A N 1
ATOM 621 C CA . GLY A 1 82 ? 0.415 -1.599 -12.850 1.00 92.44 82 GLY A CA 1
ATOM 622 C C . GLY A 1 82 ? -0.822 -0.786 -12.483 1.00 92.44 82 GLY A C 1
ATOM 623 O O . GLY A 1 82 ? -0.776 0.051 -11.585 1.00 92.44 82 GLY A O 1
ATOM 624 N N . LEU A 1 83 ? -1.926 -1.035 -13.187 1.00 89.19 83 LEU A N 1
ATOM 625 C CA . LEU A 1 83 ? -3.244 -0.447 -12.891 1.00 89.19 83 LEU A CA 1
ATOM 626 C C . LEU A 1 83 ? -4.104 -1.346 -11.992 1.00 89.19 83 LEU A C 1
ATOM 628 O O . LEU A 1 83 ? -5.080 -0.897 -11.392 1.00 89.19 83 LEU A O 1
ATOM 632 N N . ASP A 1 84 ? -3.736 -2.620 -11.915 1.00 87.50 84 ASP A N 1
ATOM 633 C CA . ASP A 1 84 ? -4.389 -3.643 -11.116 1.00 87.50 84 ASP A CA 1
ATOM 634 C C . ASP A 1 84 ? -3.329 -4.629 -10.620 1.00 87.50 84 ASP A C 1
ATOM 636 O O . ASP A 1 84 ? -2.343 -4.897 -11.315 1.00 87.50 84 ASP A O 1
ATOM 640 N N . VAL A 1 85 ? -3.508 -5.118 -9.396 1.00 91.94 85 VAL A N 1
ATOM 641 C CA . VAL A 1 85 ? -2.680 -6.168 -8.803 1.00 91.94 85 VAL A CA 1
ATOM 642 C C . VAL A 1 85 ? -3.571 -7.095 -7.997 1.00 91.94 85 VAL A C 1
ATOM 644 O O . VAL A 1 85 ? -4.486 -6.645 -7.305 1.00 91.94 85 VAL A O 1
ATOM 647 N N . GLN A 1 86 ? -3.265 -8.389 -8.036 1.00 92.69 86 GLN A N 1
ATOM 648 C CA . GLN A 1 86 ? -3.976 -9.366 -7.226 1.00 92.69 86 GLN A CA 1
ATOM 649 C C . GLN A 1 86 ? -3.621 -9.165 -5.751 1.00 92.69 86 GLN A C 1
ATOM 651 O O . GLN A 1 86 ? -2.516 -9.479 -5.307 1.00 92.69 86 GLN A O 1
ATOM 656 N N . ARG A 1 87 ? -4.564 -8.595 -5.001 1.00 93.25 87 ARG A N 1
ATOM 657 C CA . ARG A 1 87 ? -4.416 -8.336 -3.569 1.00 93.25 87 ARG A CA 1
ATOM 658 C C . ARG A 1 87 ? -4.433 -9.633 -2.774 1.00 93.25 87 ARG A C 1
ATOM 660 O O . ARG A 1 87 ? -5.107 -10.596 -3.137 1.00 93.25 87 ARG A O 1
ATOM 667 N N . THR A 1 88 ? -3.669 -9.651 -1.691 1.00 93.19 88 THR A N 1
ATOM 668 C CA . THR A 1 88 ? -3.654 -10.770 -0.752 1.00 93.19 88 THR A CA 1
ATOM 669 C C . THR A 1 88 ? -4.807 -10.637 0.227 1.00 93.19 88 THR A C 1
ATOM 671 O O . THR A 1 88 ? -5.218 -9.527 0.573 1.00 93.19 88 THR A O 1
ATOM 674 N N . GLU A 1 89 ? -5.293 -11.766 0.728 1.00 93.69 89 GLU A N 1
ATOM 675 C CA . GLU A 1 89 ? -6.263 -11.767 1.818 1.00 93.69 89 GLU A CA 1
ATOM 676 C C . GLU A 1 89 ? -5.712 -11.009 3.035 1.00 93.69 89 GLU A C 1
ATOM 678 O O . GLU A 1 89 ? -4.532 -11.128 3.385 1.00 93.69 89 GLU A O 1
ATOM 683 N N . TRP A 1 90 ? -6.563 -10.184 3.647 1.00 93.88 90 TRP A N 1
ATOM 684 C CA . TRP A 1 90 ? -6.200 -9.423 4.833 1.00 93.88 90 TRP A CA 1
ATOM 685 C C . TRP A 1 90 ? -6.348 -10.283 6.085 1.00 93.88 90 TRP A C 1
ATOM 687 O O . TRP A 1 90 ? -7.449 -10.688 6.452 1.00 93.88 90 TRP A O 1
ATOM 697 N N . LYS A 1 91 ? -5.240 -10.500 6.784 1.00 91.19 91 LYS A N 1
ATOM 698 C CA . LYS A 1 91 ? -5.189 -11.209 8.058 1.00 91.19 91 LYS A CA 1
ATOM 699 C C . LYS A 1 91 ? -5.640 -10.259 9.160 1.00 91.19 91 LYS A C 1
ATOM 701 O O . LYS A 1 91 ? -4.974 -9.257 9.444 1.00 91.19 91 LYS A O 1
ATOM 706 N N . GLN A 1 92 ? -6.787 -10.548 9.759 1.00 78.94 92 GLN A N 1
ATOM 707 C CA . GLN A 1 92 ? -7.212 -9.896 10.989 1.00 78.94 92 GLN A CA 1
ATOM 708 C C . GLN A 1 92 ? -6.603 -10.673 12.155 1.00 78.94 92 GLN A C 1
ATOM 710 O O . GLN A 1 92 ? -6.814 -11.873 12.268 1.00 78.94 92 GLN A O 1
ATOM 715 N N . GLU A 1 93 ? -5.811 -10.008 12.991 1.00 63.06 93 GLU A N 1
ATOM 716 C CA . GLU A 1 93 ? -5.536 -10.528 14.328 1.00 63.06 93 GLU A CA 1
ATOM 717 C C . GLU A 1 93 ? -6.713 -10.064 15.190 1.00 63.06 93 GLU A C 1
ATOM 719 O O . GLU A 1 93 ? -6.926 -8.856 15.331 1.00 63.06 93 GLU A O 1
ATOM 724 N N . ASP A 1 94 ? -7.541 -11.003 15.649 1.00 50.56 94 ASP A N 1
ATOM 725 C CA . ASP A 1 94 ? -8.743 -10.766 16.449 1.00 50.56 94 ASP A CA 1
ATOM 726 C C . ASP A 1 94 ? -8.442 -9.912 17.691 1.00 50.56 94 ASP A C 1
ATOM 728 O O . ASP A 1 94 ? -8.105 -10.411 18.761 1.00 50.56 94 ASP A O 1
ATOM 732 N N . ALA A 1 95 ? -8.574 -8.596 17.555 1.00 51.75 95 ALA A N 1
ATOM 733 C CA . ALA A 1 95 ? -8.631 -7.667 18.681 1.00 51.75 95 ALA A CA 1
ATOM 734 C C . ALA A 1 95 ? -10.004 -6.990 18.798 1.00 51.75 95 ALA A C 1
ATOM 736 O O . ALA A 1 95 ? -10.210 -6.198 19.713 1.00 51.75 95 ALA A O 1
ATOM 737 N N . ASP A 1 96 ? -10.938 -7.286 17.889 1.00 45.09 96 ASP A N 1
ATOM 738 C CA . ASP A 1 96 ? -12.307 -6.786 17.959 1.00 45.09 96 ASP A CA 1
ATOM 739 C C . ASP A 1 96 ? -13.245 -7.665 17.123 1.00 45.09 96 ASP A C 1
ATOM 741 O O . ASP A 1 96 ? -13.371 -7.499 15.910 1.00 45.09 96 ASP A O 1
ATOM 745 N N . ALA A 1 97 ? -13.945 -8.576 17.800 1.00 43.53 97 ALA A N 1
ATOM 746 C CA . ALA A 1 97 ? -15.233 -9.106 17.368 1.00 43.53 97 ALA A CA 1
ATOM 747 C C . ALA A 1 97 ? -16.294 -7.983 17.398 1.00 43.53 97 ALA A C 1
ATOM 749 O O . ALA A 1 97 ? -17.302 -8.062 18.099 1.00 43.53 97 ALA A O 1
ATOM 750 N N . GLY A 1 98 ? -16.037 -6.898 16.671 1.00 42.91 98 GLY A N 1
ATOM 751 C CA . GLY A 1 98 ? -16.927 -5.764 16.508 1.00 42.91 98 GLY A CA 1
ATOM 752 C C . GLY A 1 98 ? -17.692 -5.932 15.214 1.00 42.91 98 GLY A C 1
ATOM 753 O O . GLY A 1 98 ? -17.210 -5.576 14.140 1.00 42.91 98 GLY A O 1
ATOM 754 N N . ALA A 1 99 ? -18.881 -6.512 15.339 1.00 44.50 99 ALA A N 1
ATOM 755 C CA . ALA A 1 99 ? -19.885 -6.615 14.300 1.00 44.50 99 ALA A CA 1
ATOM 756 C C . ALA A 1 99 ? -19.924 -5.364 13.405 1.00 44.50 99 ALA A C 1
ATOM 758 O O . ALA A 1 99 ? -20.335 -4.285 13.832 1.00 44.50 99 ALA A O 1
ATOM 759 N N . VAL A 1 100 ? -19.584 -5.532 12.130 1.00 47.56 100 VAL A N 1
ATOM 760 C CA . VAL A 1 100 ? -20.333 -4.823 11.099 1.00 47.56 100 VAL A CA 1
ATOM 761 C C . VAL A 1 100 ? -21.575 -5.679 10.863 1.00 47.56 100 VAL A C 1
ATOM 763 O O . VAL A 1 100 ? -21.443 -6.766 10.301 1.00 47.56 100 VAL A O 1
ATOM 766 N N . PRO A 1 101 ? -22.777 -5.292 11.335 1.00 43.28 101 PRO A N 1
ATOM 767 C CA . PRO A 1 101 ? -23.964 -5.893 10.762 1.00 43.28 101 PRO A CA 1
ATOM 768 C C . PRO A 1 101 ? -23.889 -5.598 9.267 1.00 43.28 101 PRO A C 1
ATOM 770 O O . PRO A 1 101 ? -23.701 -4.446 8.859 1.00 43.28 101 PRO A O 1
ATOM 773 N N . ALA A 1 102 ? -23.965 -6.655 8.462 1.00 44.00 102 ALA A N 1
ATOM 774 C CA . ALA A 1 102 ? -24.307 -6.516 7.065 1.00 44.00 102 ALA A CA 1
ATOM 775 C C . ALA A 1 102 ? -25.501 -5.557 7.002 1.00 44.00 102 ALA A C 1
ATOM 777 O O . ALA A 1 102 ? -26.504 -5.765 7.688 1.00 44.00 102 ALA A O 1
ATOM 778 N N . CYS A 1 103 ? -25.382 -4.471 6.242 1.00 44.22 103 CYS A N 1
ATOM 779 C CA . CYS A 1 103 ? -26.560 -3.742 5.807 1.00 44.22 103 CYS A CA 1
ATOM 780 C C . CYS A 1 103 ? -27.302 -4.652 4.820 1.00 44.22 103 CYS A C 1
ATOM 782 O O . CYS A 1 103 ? -27.168 -4.536 3.606 1.00 44.22 103 CYS A O 1
ATOM 784 N N . GLU A 1 104 ? -28.015 -5.632 5.367 1.00 44.19 104 GLU A N 1
ATOM 785 C CA . GLU A 1 104 ? -28.901 -6.514 4.634 1.00 44.19 104 GLU A CA 1
ATOM 786 C C . GLU A 1 104 ? -30.253 -5.804 4.469 1.00 44.19 104 GLU A C 1
ATOM 788 O O . GLU A 1 104 ? -30.874 -5.382 5.443 1.00 44.19 104 GLU A O 1
ATOM 793 N N . SER A 1 105 ? -30.645 -5.663 3.199 1.00 55.34 105 SER A N 1
ATOM 794 C CA . SER A 1 105 ? -32.002 -5.520 2.651 1.00 55.34 105 SER A CA 1
ATOM 795 C C . SER A 1 105 ? -32.937 -4.415 3.169 1.00 55.34 105 SER A C 1
ATOM 797 O O . SER A 1 105 ? -33.410 -4.428 4.302 1.00 55.34 105 SER A O 1
ATOM 799 N N . ALA A 1 106 ? -33.373 -3.568 2.234 1.00 46.00 106 ALA A N 1
ATOM 800 C CA . ALA A 1 106 ? -34.772 -3.160 2.172 1.00 46.00 106 ALA A CA 1
ATOM 801 C C . ALA A 1 106 ? -35.304 -3.485 0.767 1.00 46.00 106 ALA A C 1
ATOM 803 O O . ALA A 1 106 ? -35.181 -2.684 -0.159 1.00 46.00 106 ALA A O 1
ATOM 804 N N . ASP A 1 107 ? -35.855 -4.690 0.619 1.00 52.59 107 ASP A N 1
ATOM 805 C CA . ASP A 1 107 ? -36.979 -4.934 -0.284 1.00 52.59 107 ASP A CA 1
ATOM 806 C C . ASP A 1 107 ? -38.130 -3.980 0.063 1.00 52.59 107 ASP A C 1
ATOM 808 O O . ASP A 1 107 ? -38.297 -3.657 1.240 1.00 52.59 107 ASP A O 1
ATOM 812 N N . LEU A 1 108 ? -38.882 -3.553 -0.963 1.00 51.44 108 LEU A N 1
ATOM 813 C CA . LEU A 1 108 ? -40.260 -3.007 -1.008 1.00 51.44 108 LEU A CA 1
ATOM 814 C C . LEU A 1 108 ? -40.357 -2.205 -2.336 1.00 51.44 108 LEU A C 1
ATOM 816 O O . LEU A 1 108 ? -39.547 -1.313 -2.557 1.00 51.44 108 LEU A O 1
ATOM 820 N N . VAL A 1 109 ? -41.266 -2.421 -3.297 1.00 48.62 109 VAL A N 1
ATOM 821 C CA . VAL A 1 109 ? -42.632 -2.978 -3.300 1.00 48.62 109 VAL A CA 1
ATOM 822 C C . VAL A 1 109 ? -42.972 -3.466 -4.727 1.00 48.62 109 VAL A C 1
ATOM 824 O O . VAL A 1 109 ? -42.535 -2.855 -5.703 1.00 48.62 109 VAL A O 1
ATOM 827 N N . GLU A 1 110 ? -43.775 -4.529 -4.832 1.00 47.44 110 GLU A N 1
ATOM 828 C CA . GLU A 1 110 ? -44.509 -4.949 -6.040 1.00 47.44 110 GLU A CA 1
ATOM 829 C C . GLU A 1 110 ? -45.389 -3.827 -6.633 1.00 47.44 110 GLU A C 1
ATOM 831 O O . GLU A 1 110 ? -46.034 -3.086 -5.888 1.00 47.44 110 GLU A O 1
ATOM 836 N N . VAL A 1 111 ? -45.497 -3.770 -7.969 1.00 59.94 111 VAL A N 1
ATOM 837 C CA . VAL A 1 111 ? -46.670 -3.226 -8.683 1.00 59.94 111 VAL A CA 1
ATOM 838 C C . VAL A 1 111 ? -46.971 -4.091 -9.898 1.00 59.94 111 VAL A C 1
ATOM 840 O O . VAL A 1 111 ? -46.013 -4.369 -10.655 1.00 59.94 111 VAL A O 1
#

Radius of gyration: 17.12 Å; chains: 1; bounding box: 70×22×32 Å

Sequence (111 aa):
WTISELKHLLEANDQLKGGTKPVLVARCADGKLYGGLPRCPQCGGGKLKVTYHGASGHGGRGWFRCPGYYDDDEYVNCSFVGLDVQRTEWKQEDADAGAVPACESADLVEV

pLDDT: mean 84.26, std 17.08, range [42.91, 96.38]

Foldseek 3Di:
DDLVVLLVQCVVLVADSDDDPVVSVVQSVLCQQQNAQAQDPVPNAFHWDFDAPDPDDSNSWGWIAGQFDDDPNDTGGDGDIDRDDDHHRRDDPPPDPDDPDPPDDDDDDDD

Secondary structure (DSSP, 8-state):
--HHHHHHHHHHTT----S-HHHHHHHHHHHHHH-BPPBPTTTSSPBPEEE-SSSS--TT--EEE---EEETTEEE----EES---PBPP---SS----------------